Protein AF-A0A959TEG9-F1 (afdb_monomer)

Solvent-accessible surface area (backbone atoms only — not comparable to full-atom values): 4477 Å² total; per-residue (Å²): 119,66,83,53,94,65,53,77,45,38,43,32,77,85,70,45,55,59,58,60,82,85,81,92,64,63,45,78,44,39,38,40,34,36,34,68,92,80,49,69,46,72,51,77,48,80,43,82,72,75,80,80,82,86,85,78,88,70,79,88,79,83,75,75,86,128

Structure (mmCIF, N/CA/C/O backbone):
data_AF-A0A959TEG9-F1
#
_entry.id   AF-A0A959TEG9-F1
#
loop_
_atom_site.group_PDB
_atom_site.id
_atom_site.type_symbol
_atom_site.label_atom_id
_atom_site.label_alt_id
_atom_site.label_comp_id
_atom_site.label_asym_id
_atom_site.label_entity_id
_atom_site.label_seq_id
_atom_site.pdbx_PDB_ins_code
_atom_site.Cartn_x
_atom_site.Cartn_y
_atom_site.Cartn_z
_atom_site.occupancy
_atom_site.B_iso_or_equiv
_atom_site.auth_seq_id
_atom_site.auth_comp_id
_atom_site.auth_asym_id
_atom_site.auth_atom_id
_atom_site.pdbx_PDB_model_num
ATOM 1 N N . ASP A 1 1 ? -2.774 -5.663 -4.321 1.00 77.12 1 ASP A N 1
ATOM 2 C CA . ASP A 1 1 ? -1.891 -6.471 -5.178 1.00 77.12 1 ASP A CA 1
ATOM 3 C C . ASP A 1 1 ? -1.664 -5.671 -6.448 1.00 77.12 1 ASP A C 1
ATOM 5 O O . ASP A 1 1 ? -2.644 -5.201 -7.012 1.00 77.12 1 ASP A O 1
ATOM 9 N N . ALA A 1 2 ? -0.407 -5.439 -6.814 1.00 80.31 2 ALA A N 1
ATOM 10 C CA . ALA A 1 2 ? -0.008 -4.675 -7.997 1.00 80.31 2 ALA A CA 1
ATOM 11 C C . ALA A 1 2 ? 0.619 -5.558 -9.095 1.00 80.31 2 ALA A C 1
ATOM 13 O O . ALA A 1 2 ? 1.280 -5.046 -10.000 1.00 80.31 2 ALA A O 1
ATOM 14 N N . THR A 1 3 ? 0.457 -6.884 -9.016 1.00 84.88 3 THR A N 1
ATOM 15 C CA . THR A 1 3 ? 1.088 -7.844 -9.932 1.00 84.88 3 THR A CA 1
ATOM 16 C C . THR A 1 3 ? 0.812 -7.502 -11.397 1.00 84.88 3 THR A C 1
ATOM 18 O O . THR A 1 3 ? -0.322 -7.560 -11.867 1.00 84.88 3 THR A O 1
ATOM 21 N N . THR A 1 4 ? 1.880 -7.188 -12.134 1.00 81.69 4 THR A N 1
ATOM 22 C CA . THR A 1 4 ? 1.825 -6.851 -13.562 1.00 81.69 4 THR A CA 1
ATOM 23 C C . THR A 1 4 ? 2.800 -7.740 -14.346 1.00 81.69 4 THR A C 1
ATOM 25 O O . THR A 1 4 ? 3.982 -7.798 -13.991 1.00 81.69 4 THR A O 1
ATOM 28 N N . PRO A 1 5 ? 2.363 -8.444 -15.411 1.00 81.88 5 PRO A N 1
ATOM 29 C CA . PRO A 1 5 ? 3.259 -9.251 -16.238 1.00 81.88 5 PRO A CA 1
ATOM 30 C C . PRO A 1 5 ? 4.404 -8.415 -16.822 1.00 81.88 5 PRO A C 1
ATOM 32 O O . PRO A 1 5 ? 4.175 -7.416 -17.497 1.00 81.88 5 PRO A O 1
ATOM 35 N N . GLY A 1 6 ? 5.646 -8.833 -16.568 1.00 79.62 6 GLY A N 1
ATOM 36 C CA . GLY A 1 6 ? 6.843 -8.139 -17.052 1.00 79.62 6 GLY A CA 1
ATOM 37 C C . GLY A 1 6 ? 7.337 -6.988 -16.170 1.00 79.62 6 GLY A C 1
ATOM 38 O O . GLY A 1 6 ? 8.326 -6.357 -16.536 1.00 79.62 6 GLY A O 1
ATOM 39 N N . ALA A 1 7 ? 6.710 -6.727 -15.018 1.00 84.00 7 ALA A N 1
ATOM 40 C CA . ALA A 1 7 ? 7.228 -5.762 -14.051 1.00 84.00 7 ALA A CA 1
ATOM 41 C C . ALA A 1 7 ? 8.652 -6.131 -13.603 1.00 84.00 7 ALA A C 1
ATOM 43 O O . ALA A 1 7 ? 8.932 -7.268 -13.218 1.00 84.00 7 ALA A O 1
ATOM 44 N N . LEU A 1 8 ? 9.542 -5.145 -13.641 1.00 86.12 8 LEU A N 1
ATOM 45 C CA . LEU A 1 8 ? 10.939 -5.250 -13.227 1.00 86.12 8 LEU A CA 1
ATOM 46 C C . LEU A 1 8 ? 11.133 -4.872 -11.753 1.00 86.12 8 LEU A C 1
ATOM 48 O O . LEU A 1 8 ? 12.138 -5.242 -11.152 1.00 86.12 8 LEU A O 1
ATOM 52 N N . GLY A 1 9 ? 10.180 -4.146 -11.165 1.00 89.25 9 GLY A N 1
ATOM 53 C CA . GLY A 1 9 ? 10.224 -3.742 -9.766 1.00 89.25 9 GLY A CA 1
ATOM 54 C C . GLY A 1 9 ? 8.981 -2.974 -9.330 1.00 89.25 9 GLY A C 1
ATOM 55 O O . GLY A 1 9 ? 8.211 -2.493 -10.163 1.00 89.25 9 GLY A O 1
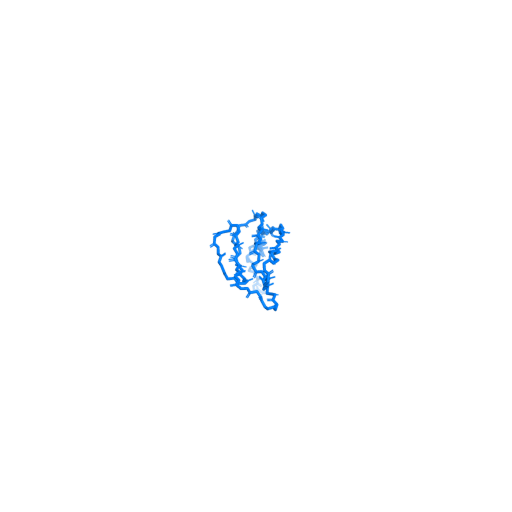ATOM 56 N N . TYR A 1 10 ? 8.825 -2.860 -8.013 1.00 92.75 10 TYR A N 1
ATOM 57 C CA . TYR A 1 10 ? 7.760 -2.114 -7.351 1.00 92.75 10 TYR A CA 1
ATOM 58 C C . TYR A 1 10 ? 8.379 -1.156 -6.334 1.00 92.75 10 TYR A C 1
ATOM 60 O O . TYR A 1 10 ? 9.404 -1.479 -5.729 1.00 92.75 10 TYR A O 1
ATOM 68 N N . LEU A 1 11 ? 7.742 -0.012 -6.116 1.00 93.56 11 LEU A N 1
ATOM 69 C CA . LEU A 1 11 ? 8.041 0.906 -5.027 1.00 93.56 11 LEU A CA 1
ATOM 70 C C . LEU A 1 11 ? 6.728 1.409 -4.436 1.00 93.56 11 LEU A C 1
ATOM 7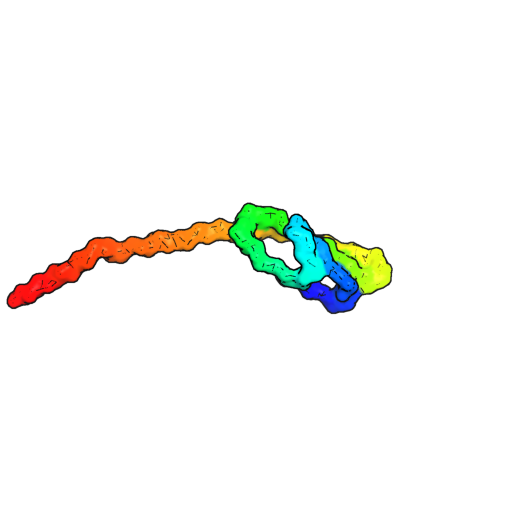2 O O . LEU A 1 11 ? 5.975 2.120 -5.093 1.00 93.56 11 LEU A O 1
ATOM 76 N N . TRP A 1 12 ? 6.452 1.030 -3.195 1.00 94.94 12 TRP A N 1
ATOM 77 C CA . TRP A 1 12 ? 5.273 1.481 -2.462 1.00 94.94 12 TRP A CA 1
ATOM 78 C C . TRP A 1 12 ? 5.573 2.719 -1.619 1.00 94.94 12 TRP A C 1
ATOM 80 O O . TRP A 1 12 ? 6.701 2.911 -1.164 1.00 94.94 12 TRP A O 1
ATOM 90 N N . SER A 1 13 ? 4.533 3.483 -1.278 1.00 93.62 13 SER A N 1
ATOM 91 C CA . SER A 1 13 ? 4.603 4.594 -0.311 1.00 93.62 13 SER A CA 1
ATOM 92 C C . SER A 1 13 ? 5.127 4.192 1.077 1.00 93.62 13 SER A C 1
ATOM 94 O O . SER A 1 13 ? 5.590 5.035 1.841 1.00 93.62 13 SER A O 1
ATOM 96 N N . THR A 1 14 ? 5.079 2.897 1.402 1.00 91.62 14 THR A N 1
ATOM 97 C CA . THR A 1 14 ? 5.644 2.295 2.620 1.00 91.62 14 THR A CA 1
ATOM 98 C C . THR A 1 14 ? 7.141 1.991 2.523 1.00 91.62 14 THR A C 1
ATOM 100 O O . THR A 1 14 ? 7.737 1.568 3.511 1.00 91.62 14 THR A O 1
ATOM 103 N N . GLY A 1 15 ? 7.747 2.145 1.343 1.00 91.19 15 GLY A N 1
ATOM 104 C CA . GLY A 1 15 ? 9.107 1.700 1.029 1.00 91.19 15 GLY A CA 1
ATOM 105 C C . GLY A 1 15 ? 9.215 0.217 0.656 1.00 91.19 15 GLY A C 1
ATOM 106 O O . GLY A 1 15 ? 10.316 -0.272 0.413 1.00 91.19 15 GLY A O 1
ATOM 107 N N . ALA A 1 16 ? 8.099 -0.518 0.604 1.00 93.06 16 ALA A N 1
ATOM 108 C CA . ALA A 1 16 ? 8.103 -1.909 0.165 1.00 93.06 16 ALA A CA 1
ATOM 109 C C . ALA A 1 16 ? 8.376 -2.024 -1.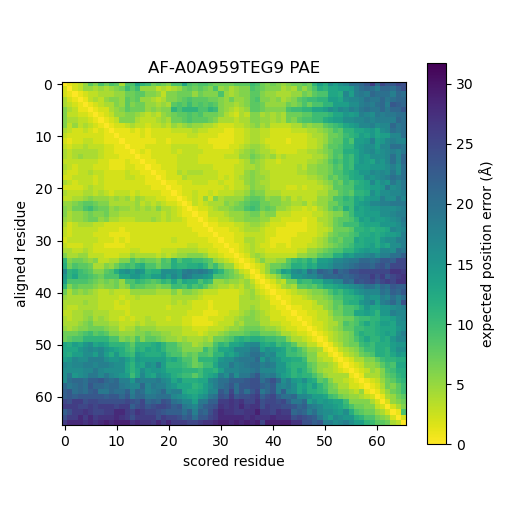345 1.00 93.06 16 ALA A C 1
ATOM 111 O O . ALA A 1 16 ? 7.990 -1.155 -2.125 1.00 93.06 16 ALA A O 1
ATOM 112 N N . THR A 1 17 ? 8.991 -3.134 -1.757 1.00 93.25 17 THR A N 1
ATOM 113 C CA . THR A 1 17 ? 9.298 -3.444 -3.168 1.00 93.25 17 THR A CA 1
ATOM 114 C C . THR A 1 17 ? 8.680 -4.760 -3.652 1.00 93.25 17 THR A C 1
ATOM 116 O O . THR A 1 17 ? 8.941 -5.221 -4.764 1.00 93.25 17 THR A O 1
ATOM 119 N N . SER A 1 18 ? 7.840 -5.380 -2.822 1.00 91.56 18 SER A N 1
ATOM 120 C CA . SER A 1 18 ? 7.039 -6.553 -3.167 1.00 91.56 18 SER A CA 1
ATOM 121 C C . SER A 1 18 ? 5.816 -6.169 -4.006 1.00 91.56 18 SER A C 1
ATOM 123 O O . SER A 1 18 ? 5.312 -5.056 -3.907 1.00 91.56 18 SER A O 1
ATOM 125 N N . ALA A 1 19 ? 5.273 -7.107 -4.787 1.00 88.69 19 ALA A N 1
ATOM 126 C CA . ALA A 1 19 ? 4.035 -6.886 -5.551 1.00 88.69 19 ALA A CA 1
ATOM 127 C C . ALA A 1 19 ? 2.793 -6.670 -4.656 1.00 88.69 19 ALA A C 1
ATOM 129 O O . ALA A 1 19 ? 1.793 -6.092 -5.082 1.00 88.69 19 ALA A O 1
ATOM 130 N N . THR A 1 20 ? 2.868 -7.106 -3.396 1.00 91.19 20 THR A N 1
ATOM 131 C CA . THR A 1 20 ? 1.782 -7.019 -2.416 1.00 91.19 20 THR A CA 1
ATOM 132 C C . THR A 1 20 ? 2.281 -6.382 -1.128 1.00 91.19 20 THR A C 1
ATOM 134 O O . THR A 1 20 ? 3.400 -6.656 -0.688 1.00 91.19 20 THR A O 1
ATOM 137 N N . ILE A 1 21 ? 1.424 -5.569 -0.510 1.00 92.38 21 ILE A N 1
ATOM 138 C CA . ILE A 1 21 ? 1.592 -5.019 0.835 1.00 92.38 21 ILE A CA 1
ATOM 139 C C . ILE A 1 21 ? 0.359 -5.347 1.683 1.00 92.38 21 ILE A C 1
ATOM 141 O O . ILE A 1 21 ? -0.748 -5.443 1.152 1.00 92.38 21 ILE A O 1
ATOM 145 N N . SER A 1 22 ? 0.555 -5.482 2.995 1.00 91.44 22 SER A N 1
ATOM 146 C CA . SER A 1 22 ? -0.519 -5.647 3.983 1.00 91.44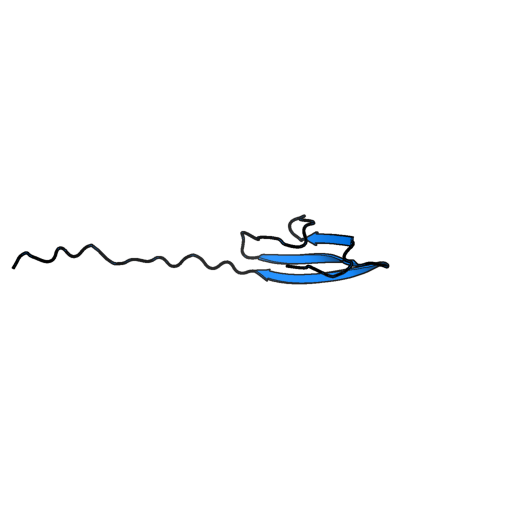 22 SER A CA 1
ATOM 147 C C . SER A 1 22 ? -0.518 -4.439 4.925 1.00 91.44 22 SER A C 1
ATOM 149 O O . SER A 1 22 ? 0.153 -4.475 5.959 1.00 91.44 22 SER A O 1
ATOM 151 N N . PRO A 1 23 ? -1.176 -3.330 4.549 1.00 87.12 23 PRO A N 1
ATOM 152 C CA . PRO A 1 23 ? -1.202 -2.118 5.358 1.00 87.12 23 PRO A CA 1
ATOM 153 C C . PRO A 1 23 ? -1.971 -2.331 6.669 1.00 87.12 23 PRO A C 1
ATOM 155 O O . PRO A 1 23 ? -3.060 -2.898 6.677 1.00 87.12 23 PRO A O 1
ATOM 158 N N . GLY A 1 24 ? -1.393 -1.870 7.780 1.00 88.12 24 GLY A N 1
ATOM 159 C CA . GLY A 1 24 ? -1.993 -1.957 9.119 1.00 88.12 24 GLY A CA 1
ATOM 160 C C . GLY A 1 24 ? -2.649 -0.662 9.606 1.00 88.12 24 GLY A C 1
ATOM 161 O O . GLY A 1 24 ? -3.057 -0.593 10.761 1.00 88.12 24 GLY A O 1
ATOM 162 N N . VAL A 1 25 ? -2.703 0.377 8.769 1.00 88.12 25 VAL A N 1
ATOM 163 C CA . VAL A 1 25 ? -3.218 1.707 9.123 1.00 88.12 25 VAL A CA 1
ATOM 164 C C . VAL A 1 25 ? -4.088 2.223 7.982 1.00 88.12 25 VAL A C 1
ATOM 166 O O . VAL A 1 25 ? -3.755 2.014 6.817 1.00 88.12 25 VAL A O 1
ATOM 169 N N . SER A 1 26 ? -5.190 2.902 8.315 1.00 91.94 26 SER A N 1
ATOM 170 C CA . SER A 1 26 ? -6.015 3.592 7.323 1.00 91.94 26 SER A CA 1
ATOM 171 C C . SER A 1 26 ? -5.240 4.765 6.729 1.00 91.94 26 SER A C 1
ATOM 173 O O . SER A 1 26 ? -4.882 5.701 7.448 1.00 91.94 26 SER A O 1
ATOM 175 N N . ALA A 1 27 ? -4.938 4.700 5.439 1.00 92.38 27 ALA A N 1
ATOM 176 C CA . ALA A 1 27 ?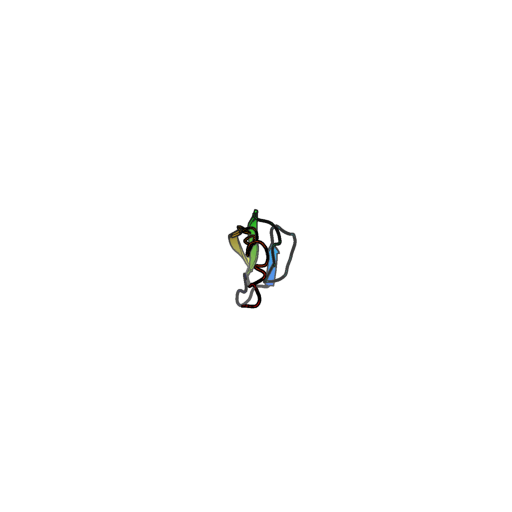 -4.178 5.716 4.726 1.00 92.38 27 ALA A CA 1
ATOM 177 C C . ALA A 1 27 ? -4.333 5.550 3.209 1.00 92.38 27 ALA A C 1
ATOM 179 O O . ALA A 1 27 ? -4.778 4.517 2.706 1.00 92.38 27 ALA A O 1
ATOM 180 N N . THR A 1 28 ? -3.899 6.567 2.470 1.00 93.31 28 THR A N 1
ATOM 181 C CA . THR A 1 28 ? -3.716 6.468 1.022 1.00 93.31 28 THR A CA 1
ATOM 182 C C . THR A 1 28 ? -2.356 5.842 0.722 1.00 93.31 28 THR A C 1
ATOM 184 O O . THR A 1 28 ? -1.315 6.371 1.117 1.00 93.31 28 THR A O 1
ATOM 187 N N . TYR A 1 29 ? -2.363 4.728 0.000 1.00 94.06 29 TYR A N 1
ATOM 188 C CA . TYR A 1 29 ? -1.173 4.027 -0.465 1.00 94.06 29 TYR A CA 1
ATOM 189 C C . TYR A 1 29 ? -1.017 4.211 -1.970 1.00 94.06 29 TYR A C 1
ATOM 191 O O . TYR A 1 29 ? -1.995 4.187 -2.710 1.00 94.06 29 TYR A O 1
ATOM 199 N N . TRP A 1 30 ? 0.219 4.370 -2.429 1.00 94.44 30 TRP A N 1
ATOM 200 C CA . TRP A 1 30 ? 0.541 4.414 -3.852 1.00 94.44 30 TRP A CA 1
ATOM 201 C C . TRP A 1 30 ? 1.648 3.416 -4.166 1.00 94.44 30 TRP A C 1
ATOM 203 O O . TRP A 1 30 ? 2.437 3.058 -3.284 1.00 94.44 30 TRP A O 1
ATOM 213 N N . VAL A 1 31 ? 1.683 2.968 -5.416 1.00 94.19 31 VAL A N 1
ATOM 214 C CA . VAL A 1 31 ? 2.727 2.100 -5.958 1.00 94.19 31 VAL A CA 1
ATOM 215 C C . VAL A 1 31 ? 3.225 2.662 -7.277 1.00 94.19 31 VAL A C 1
ATOM 217 O O . VAL A 1 31 ? 2.435 3.068 -8.124 1.00 94.19 31 VAL A O 1
ATOM 220 N N . GLU A 1 32 ? 4.536 2.661 -7.451 1.00 92.31 32 GLU A N 1
ATOM 221 C CA . GLU A 1 32 ? 5.201 2.836 -8.734 1.00 92.31 32 GLU A CA 1
ATOM 222 C C . GLU A 1 32 ? 5.717 1.475 -9.205 1.00 92.31 32 GLU A C 1
ATOM 224 O O . GLU A 1 32 ? 6.366 0.739 -8.459 1.00 92.31 32 GLU A O 1
ATOM 229 N N . VAL A 1 33 ? 5.4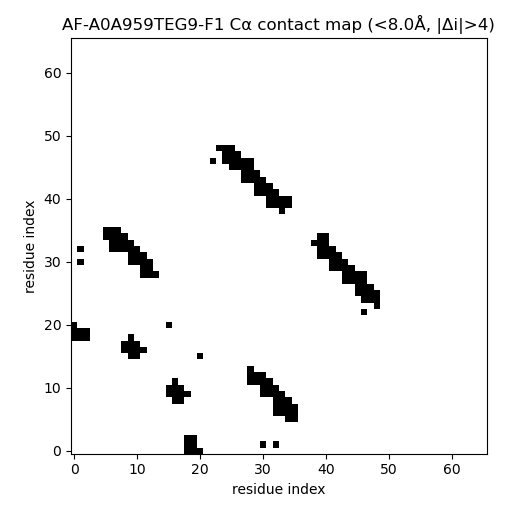11 1.123 -10.449 1.00 91.50 33 VAL A N 1
ATOM 230 C CA . VAL A 1 33 ? 5.797 -0.136 -11.084 1.00 91.50 33 VAL A CA 1
ATOM 231 C C . VAL A 1 33 ? 6.760 0.178 -12.216 1.00 91.50 33 VAL A C 1
ATOM 233 O O . VAL A 1 33 ? 6.418 0.893 -13.158 1.00 91.50 33 VAL A O 1
ATOM 236 N N . ALA A 1 34 ? 7.961 -0.385 -12.162 1.00 88.69 34 ALA A N 1
ATOM 237 C CA . ALA A 1 34 ? 8.902 -0.307 -13.268 1.00 88.69 34 ALA A CA 1
ATOM 238 C C . ALA A 1 34 ? 8.517 -1.348 -14.330 1.00 88.69 34 ALA A C 1
ATOM 240 O O . ALA A 1 34 ? 8.693 -2.548 -14.117 1.00 88.69 34 ALA A O 1
ATOM 241 N N . GLY A 1 35 ? 7.971 -0.907 -15.465 1.00 79.25 35 GLY A N 1
ATOM 242 C CA . GLY A 1 35 ? 7.652 -1.780 -16.594 1.00 79.25 35 GLY A CA 1
ATOM 243 C C . GLY A 1 35 ? 8.871 -2.119 -17.467 1.00 79.25 35 GLY A C 1
ATOM 244 O O . GLY A 1 35 ? 9.886 -1.412 -17.435 1.00 79.25 35 GLY A O 1
ATOM 245 N N . PRO A 1 36 ? 8.782 -3.176 -18.295 1.00 69.38 36 PRO A N 1
ATOM 246 C CA . PRO A 1 36 ? 9.794 -3.450 -19.301 1.00 69.38 36 PRO A CA 1
ATOM 247 C C . PRO A 1 36 ? 9.780 -2.321 -20.344 1.00 69.38 36 PRO A C 1
ATOM 249 O O . PRO A 1 36 ? 8.726 -1.788 -20.684 1.00 69.38 36 PRO A O 1
ATOM 252 N N . SER A 1 37 ? 10.959 -1.937 -20.837 1.00 69.44 37 SER A N 1
ATOM 253 C CA . SER A 1 37 ? 11.133 -0.859 -21.830 1.00 69.44 37 SER A CA 1
ATOM 254 C C . SER A 1 37 ? 10.845 0.570 -21.338 1.00 69.44 37 SER A C 1
ATOM 256 O O . SER A 1 37 ? 10.554 1.447 -22.147 1.00 69.44 37 SER A O 1
ATOM 258 N N . GLY A 1 38 ? 10.975 0.839 -20.034 1.00 67.06 38 GLY A N 1
ATOM 259 C CA . GLY A 1 38 ? 11.018 2.217 -19.523 1.00 67.06 38 GLY A CA 1
ATOM 260 C C . GLY A 1 38 ? 9.667 2.932 -19.454 1.00 67.06 38 GLY A C 1
ATOM 261 O O . GLY A 1 38 ? 9.641 4.156 -19.372 1.00 67.06 38 GLY A O 1
ATOM 262 N N . CYS A 1 39 ? 8.557 2.191 -19.464 1.00 75.62 39 CYS A N 1
ATOM 263 C CA . CYS A 1 39 ? 7.236 2.719 -19.132 1.00 75.62 39 CYS A CA 1
ATOM 264 C C . CYS A 1 39 ? 6.949 2.459 -17.647 1.00 75.62 39 CYS A C 1
ATOM 266 O O . CYS A 1 39 ? 6.491 1.363 -17.307 1.00 75.62 39 CYS A O 1
ATOM 268 N N . PRO A 1 40 ? 7.244 3.409 -16.742 1.00 82.81 40 PRO A N 1
ATOM 269 C CA . PRO A 1 40 ? 6.765 3.303 -15.377 1.00 82.81 40 PRO A CA 1
ATOM 270 C C . PRO A 1 40 ? 5.238 3.446 -15.363 1.00 82.81 40 PRO A C 1
ATOM 272 O O . PRO A 1 40 ? 4.673 4.267 -16.088 1.00 82.81 40 PRO A O 1
ATOM 275 N N . GLY A 1 41 ? 4.576 2.636 -14.546 1.00 86.69 41 GLY A N 1
ATOM 276 C CA . GLY A 1 41 ? 3.174 2.810 -14.180 1.00 86.69 41 GLY A CA 1
ATOM 277 C C . GLY A 1 41 ? 3.077 3.265 -12.731 1.00 86.69 41 GLY A C 1
ATOM 278 O O . GLY A 1 41 ? 3.959 2.959 -11.931 1.00 86.69 41 GLY A O 1
ATOM 279 N N . SER A 1 42 ? 2.014 3.971 -12.376 1.00 90.75 42 SER A N 1
ATOM 280 C CA . SER A 1 42 ? 1.694 4.241 -10.979 1.00 90.75 42 SER A CA 1
ATOM 281 C C . SER A 1 42 ? 0.211 4.038 -10.719 1.00 90.75 42 SER A C 1
ATOM 283 O O . SER A 1 42 ? -0.614 4.198 -11.619 1.00 90.75 42 SER A O 1
ATOM 285 N N . ASP A 1 43 ? -0.113 3.653 -9.492 1.00 90.56 43 ASP A N 1
ATOM 286 C CA . ASP A 1 43 ? -1.489 3.496 -9.033 1.00 90.56 43 ASP A CA 1
ATOM 287 C C . ASP A 1 43 ? -1.625 3.981 -7.586 1.00 90.56 43 ASP A C 1
ATOM 289 O O . ASP A 1 43 ? -0.648 4.017 -6.830 1.00 90.56 43 ASP A O 1
ATOM 293 N N . THR A 1 44 ? -2.824 4.410 -7.201 1.00 93.06 44 THR A N 1
ATOM 294 C CA . THR A 1 44 ? -3.121 4.954 -5.870 1.00 93.06 44 THR A CA 1
ATOM 295 C C . THR A 1 44 ? -4.436 4.395 -5.350 1.00 93.06 44 THR A C 1
ATOM 297 O O . THR A 1 44 ? -5.465 4.456 -6.015 1.00 93.06 44 THR A O 1
ATOM 300 N N . VAL A 1 45 ? -4.410 3.904 -4.115 1.00 91.62 45 VAL A N 1
ATOM 301 C CA . VAL A 1 45 ? -5.551 3.296 -3.435 1.00 91.62 45 VAL A CA 1
ATOM 302 C C . VAL A 1 45 ? -5.730 3.899 -2.047 1.00 91.62 45 VAL A C 1
ATOM 304 O O . VAL A 1 45 ? -4.767 4.121 -1.313 1.00 91.62 45 VAL A O 1
ATOM 307 N N . VAL A 1 46 ? -6.979 4.156 -1.671 1.00 92.44 46 VAL A N 1
ATOM 308 C CA . VAL A 1 46 ? -7.343 4.556 -0.307 1.00 92.44 46 VAL A CA 1
ATOM 309 C C . VAL A 1 46 ? -7.726 3.302 0.467 1.00 92.44 46 VAL A C 1
ATOM 311 O O . VAL A 1 46 ? -8.573 2.531 0.018 1.00 92.44 46 VAL A O 1
ATOM 314 N N . VAL A 1 47 ? -7.072 3.078 1.605 1.00 90.44 47 VAL A N 1
ATOM 315 C CA . VAL A 1 47 ? -7.326 1.934 2.481 1.00 90.44 47 VAL A CA 1
ATOM 316 C C . VAL A 1 47 ? -7.922 2.443 3.783 1.00 90.44 47 VAL A C 1
ATOM 318 O O . VAL A 1 47 ? -7.271 3.199 4.498 1.00 90.44 47 VAL A O 1
ATOM 321 N N . ASP A 1 48 ? -9.124 1.971 4.107 1.00 90.31 48 ASP A N 1
ATOM 322 C CA . ASP A 1 48 ? -9.818 2.270 5.359 1.00 90.31 48 ASP A CA 1
ATOM 323 C C . ASP A 1 48 ? -9.955 0.996 6.205 1.00 90.31 48 ASP A C 1
ATOM 325 O O . ASP A 1 48 ? -10.697 0.075 5.861 1.00 90.31 48 ASP A O 1
ATOM 329 N N . LEU A 1 49 ? -9.234 0.931 7.329 1.00 8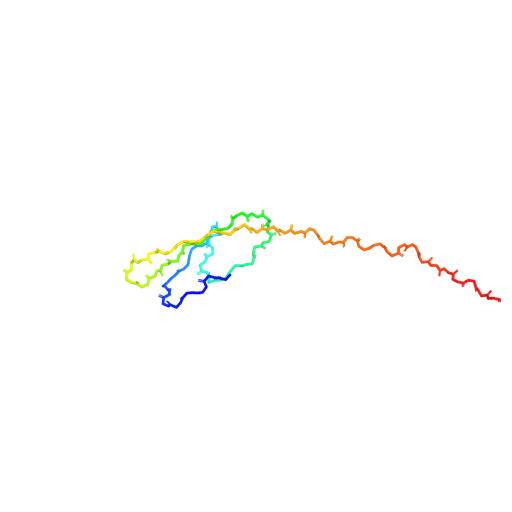6.00 49 LEU A N 1
ATOM 330 C CA . LEU A 1 49 ? -9.416 -0.100 8.350 1.00 86.00 49 LEU A CA 1
ATOM 331 C C . LEU A 1 49 ? -10.556 0.305 9.287 1.00 86.00 49 LEU A C 1
ATOM 333 O O . LEU A 1 49 ? -10.479 1.311 9.996 1.00 86.00 49 LEU A O 1
ATOM 337 N N . LEU A 1 50 ? -11.600 -0.520 9.316 1.00 85.69 50 LEU A N 1
ATOM 338 C CA . LEU A 1 50 ? -12.701 -0.390 10.263 1.00 85.69 50 LEU A CA 1
ATOM 339 C C . LEU A 1 50 ? -12.346 -1.099 11.580 1.00 85.69 50 LEU A C 1
ATOM 341 O O . LEU A 1 50 ? -11.782 -2.198 11.544 1.00 85.69 50 LEU A O 1
ATOM 345 N N . PRO A 1 51 ? -12.673 -0.511 12.746 1.00 80.25 51 PRO A N 1
ATOM 346 C CA . PRO A 1 51 ? -12.501 -1.192 14.021 1.00 80.25 51 PRO A CA 1
ATOM 347 C C . PRO A 1 51 ? -13.370 -2.454 14.078 1.00 80.25 51 PRO A C 1
ATOM 349 O O . PRO A 1 51 ? -14.464 -2.500 13.511 1.00 80.25 51 PRO A O 1
ATOM 352 N N . ALA A 1 52 ? -12.886 -3.478 14.783 1.00 78.69 52 ALA A N 1
ATOM 353 C CA . ALA A 1 52 ? -13.664 -4.689 15.011 1.00 78.69 52 ALA A CA 1
ATOM 354 C C . ALA A 1 52 ? -14.956 -4.358 15.787 1.00 78.69 52 ALA A C 1
ATOM 356 O O . ALA A 1 52 ? -14.920 -3.521 16.695 1.00 78.69 52 ALA A O 1
ATOM 357 N N . PRO A 1 53 ? -16.094 -5.000 15.463 1.00 79.19 53 PRO A N 1
ATOM 358 C CA . PRO A 1 53 ? -17.320 -4.807 16.219 1.00 79.19 53 PRO A CA 1
ATOM 359 C C . PRO A 1 53 ? -17.125 -5.299 17.654 1.00 79.19 53 PRO A C 1
ATOM 361 O O . PRO A 1 53 ? -16.607 -6.393 17.887 1.00 79.19 53 PRO A O 1
ATOM 364 N N . VAL A 1 54 ? -17.564 -4.498 18.621 1.00 82.69 54 VAL A N 1
ATOM 365 C CA . VAL A 1 54 ? -17.649 -4.932 20.016 1.00 82.69 54 VAL A CA 1
ATOM 366 C C . VAL A 1 54 ? -18.889 -5.812 20.138 1.00 82.69 54 VAL A C 1
ATOM 368 O O . VAL A 1 54 ? -20.009 -5.325 19.996 1.00 82.69 54 VAL A O 1
ATOM 371 N N . VAL A 1 55 ? -18.690 -7.113 20.348 1.00 82.19 55 VAL A N 1
ATOM 372 C CA . VAL A 1 55 ? -19.778 -8.055 20.631 1.00 82.19 55 VAL A CA 1
ATOM 373 C C . VAL A 1 55 ? -19.980 -8.099 22.141 1.00 82.19 55 VAL A C 1
ATOM 375 O O . VAL A 1 55 ? -19.102 -8.556 22.866 1.00 82.19 55 VAL A O 1
ATOM 378 N N . ASP A 1 56 ? -21.138 -7.627 22.592 1.00 86.25 56 ASP A N 1
ATOM 379 C CA . ASP A 1 56 ? -21.608 -7.758 23.969 1.00 86.25 56 ASP A CA 1
ATOM 380 C C . ASP A 1 56 ? -22.855 -8.648 23.956 1.00 86.25 56 ASP A C 1
ATOM 382 O O . ASP A 1 56 ? -23.882 -8.285 23.380 1.00 86.25 56 ASP A O 1
ATOM 386 N N . LEU A 1 57 ? -22.736 -9.850 24.521 1.00 83.62 57 LEU A N 1
ATOM 387 C CA . LEU A 1 57 ? -23.841 -10.811 24.615 1.00 83.62 57 LEU A CA 1
ATOM 388 C C . LEU A 1 57 ? -24.718 -10.566 25.852 1.00 83.62 57 LEU A C 1
ATOM 390 O O . LEU A 1 57 ? -25.669 -11.312 26.083 1.00 83.62 57 LEU A O 1
ATOM 394 N N . GLY A 1 58 ? -24.431 -9.507 26.612 1.00 84.94 58 GLY A N 1
ATOM 395 C CA . GLY A 1 58 ? -25.055 -9.236 27.893 1.00 84.94 58 GLY A CA 1
ATOM 396 C C . GLY A 1 58 ? -24.505 -10.130 29.010 1.00 84.94 58 GLY A C 1
ATOM 397 O O . GLY A 1 58 ? -23.626 -10.964 28.785 1.00 84.94 58 GLY A O 1
ATOM 398 N N . PRO A 1 59 ? -24.994 -9.934 30.243 1.00 84.31 59 PRO A N 1
ATOM 399 C CA . PRO A 1 59 ? -24.652 -10.794 31.366 1.00 84.31 59 PRO A CA 1
ATOM 400 C C . PRO A 1 59 ? -25.235 -12.199 31.184 1.00 84.31 59 PRO A C 1
ATOM 402 O O . PRO A 1 59 ? -26.321 -12.365 30.622 1.00 84.31 59 PRO A O 1
ATOM 405 N N . ASP A 1 60 ? -24.541 -13.194 31.729 1.00 84.38 60 ASP A N 1
ATOM 406 C CA . ASP A 1 60 ? -25.024 -14.571 31.758 1.00 84.38 60 ASP A CA 1
ATOM 407 C C . ASP A 1 60 ? -26.366 -14.657 32.505 1.00 84.38 60 ASP A C 1
ATOM 409 O O . ASP A 1 60 ? -26.544 -14.104 33.594 1.00 84.38 60 ASP A O 1
ATOM 413 N N . LEU A 1 61 ? -27.332 -15.351 31.899 1.00 82.12 61 LEU A N 1
ATOM 414 C CA . LEU A 1 61 ? -28.628 -15.637 32.507 1.00 82.12 61 LEU A CA 1
ATOM 415 C C . LEU A 1 61 ? -28.575 -17.008 33.181 1.00 82.12 61 LEU A C 1
ATOM 417 O O . LEU A 1 61 ? -28.643 -18.039 32.511 1.00 82.12 61 LEU A O 1
ATOM 421 N N . ASP A 1 62 ? -28.525 -17.013 34.512 1.00 79.00 62 ASP A N 1
ATOM 422 C CA . ASP A 1 62 ? -28.797 -18.210 35.303 1.00 79.00 62 ASP A CA 1
ATOM 423 C C . ASP A 1 62 ? -30.295 -18.531 35.219 1.00 79.00 62 ASP A C 1
ATOM 425 O O . ASP A 1 62 ? -31.140 -17.917 35.878 1.00 79.00 62 ASP A O 1
ATOM 429 N N . LEU A 1 63 ? -30.645 -19.495 34.368 1.00 78.06 63 LEU A N 1
ATOM 430 C CA . LEU A 1 63 ? -31.989 -20.064 34.337 1.00 78.06 63 LEU A CA 1
ATOM 431 C C . LEU A 1 63 ? -32.245 -20.792 35.663 1.00 78.06 63 LEU A C 1
ATOM 433 O O . LEU A 1 63 ? -31.510 -21.707 36.033 1.00 78.06 63 LEU A O 1
ATOM 437 N N . CYS A 1 64 ? -33.291 -20.385 36.385 1.00 75.25 64 CYS A N 1
ATOM 438 C CA . CYS A 1 64 ? -33.661 -20.999 37.657 1.00 75.25 64 CYS A CA 1
ATOM 439 C C . CYS A 1 64 ? -33.943 -22.506 37.479 1.00 75.25 64 CYS A C 1
ATOM 441 O O . CYS A 1 64 ? -34.612 -22.875 36.508 1.00 75.25 64 CYS A O 1
ATOM 443 N N . PRO A 1 65 ? -33.513 -23.381 38.412 1.00 74.19 65 PRO A N 1
ATOM 444 C CA . PRO A 1 65 ? -34.028 -24.741 38.463 1.00 74.19 65 PRO A CA 1
ATOM 445 C C . PRO A 1 65 ? -35.507 -24.649 38.851 1.00 74.19 65 PRO A C 1
ATOM 447 O O . PRO A 1 65 ? -35.842 -24.031 39.863 1.00 74.19 65 PRO A O 1
ATOM 450 N N . GLY A 1 66 ? -36.371 -25.163 37.975 1.00 64.88 66 GLY A N 1
ATOM 451 C CA . GLY A 1 66 ? -37.824 -25.166 38.166 1.00 64.88 66 GLY A CA 1
ATOM 452 C C . GLY A 1 66 ? -38.293 -25.905 39.412 1.00 64.88 66 GLY A C 1
ATOM 453 O O . GLY A 1 66 ? -37.494 -26.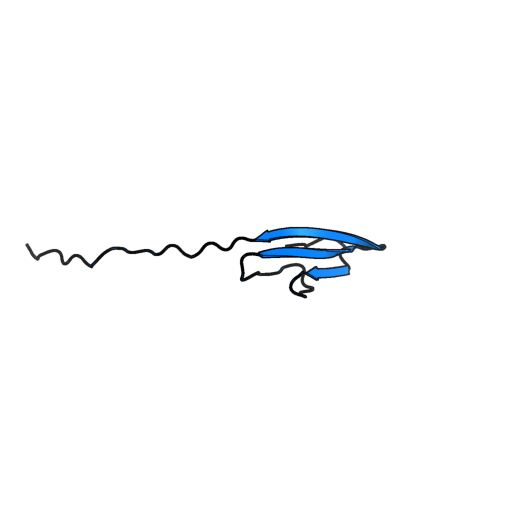656 40.017 1.00 64.88 66 GLY A O 1
#

Nearest PDB structures (foldseek):
  3fcg-assembly1_A  TM=6.191E-01  e=5.435E+00  Yersinia pestis
  3gyx-assembly6_L  TM=6.020E-01  e=5.109E+00  Megalodesulfovibrio gigas
  2fja-assembly1_B  TM=6.022E-01  e=5.782E+00  Archaeoglobus fulgidus
  6tav-assembly1_D  TM=5.580E-01  e=5.109E+00  Homo sapiens

pLDD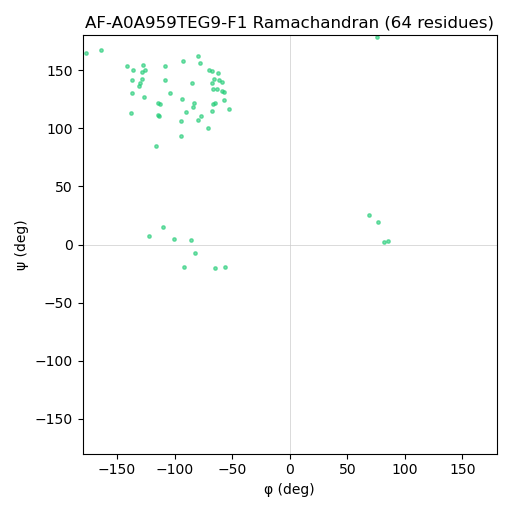T: mean 85.78, std 7.21, range [64.88, 94.94]

Secondary structure (DSSP, 8-state):
----TT--EEEETTS--SS-----S-EEEEEEEE-GGG-EEEEEEEE-PPPPP-----S---PPP-

Radius of gyration: 22.32 Å; Cα contacts (8 Å, |Δi|>4): 87; chains: 1; bounding box: 49×32×60 Å

Foldseek 3Di:
DQDDPQWPWKQKPVRDTDSDDDDPDFAKMKMWTQHPPGDIDMDIDGDDDDDDDDDDPDDDDDDDDD

Sequence (66 aa):
DATTPGALGYLWSTGATSATISPGVSATYWVEVAGPSGCPGSDTVVVDLLPAPVVDLGPDLDLCPG

Mean predicted aligned error: 8.83 Å